Protein AF-A0A6J1NYP4-F1 (afdb_monomer_lite)

Structure (mmCIF, N/CA/C/O backbone):
data_AF-A0A6J1NYP4-F1
#
_entry.id   AF-A0A6J1NYP4-F1
#
loop_
_atom_site.group_PDB
_atom_site.id
_atom_site.type_symbol
_atom_site.label_atom_id
_atom_site.label_alt_id
_atom_site.label_comp_id
_atom_site.label_asym_id
_atom_site.label_entity_id
_atom_site.label_seq_id
_atom_site.pdbx_PDB_ins_code
_atom_site.Cartn_x
_atom_site.Cartn_y
_atom_site.Cartn_z
_atom_site.occupancy
_atom_site.B_iso_or_equiv
_atom_site.auth_seq_id
_atom_site.auth_comp_id
_atom_site.auth_asym_id
_atom_site.auth_atom_id
_atom_site.pdbx_PDB_model_num
ATOM 1 N N . MET A 1 1 ? 2.416 11.833 10.027 1.00 72.19 1 MET A N 1
ATOM 2 C CA . MET A 1 1 ? 3.515 11.246 9.225 1.00 72.19 1 MET A CA 1
ATOM 3 C C . MET A 1 1 ? 3.516 11.904 7.850 1.00 72.19 1 MET A C 1
ATOM 5 O O . MET A 1 1 ? 2.431 12.176 7.359 1.00 72.19 1 MET A O 1
ATOM 9 N N . THR A 1 2 ? 4.678 12.188 7.255 1.00 84.25 2 THR A N 1
ATOM 10 C CA . THR A 1 2 ? 4.806 12.832 5.929 1.00 84.25 2 THR A CA 1
ATOM 11 C C . THR A 1 2 ? 5.603 11.943 4.967 1.00 84.25 2 THR A C 1
ATOM 13 O O . THR A 1 2 ? 6.189 10.947 5.392 1.00 84.25 2 THR A O 1
ATOM 16 N N . SER A 1 3 ? 5.667 12.301 3.681 1.00 80.62 3 SER A N 1
ATOM 17 C CA . SER A 1 3 ? 6.467 11.582 2.671 1.00 80.62 3 SER A CA 1
ATOM 18 C C . SER A 1 3 ? 7.975 11.568 2.962 1.00 80.62 3 SER A C 1
ATOM 20 O O . SER A 1 3 ? 8.686 10.710 2.453 1.00 80.62 3 SER A O 1
ATOM 22 N N . ARG A 1 4 ? 8.461 12.485 3.810 1.00 86.31 4 ARG A N 1
ATOM 23 C CA . ARG A 1 4 ? 9.862 12.555 4.261 1.00 86.31 4 ARG A CA 1
ATOM 24 C C . ARG A 1 4 ? 10.146 11.703 5.501 1.00 86.31 4 ARG A C 1
ATOM 26 O O . ARG A 1 4 ? 11.264 11.704 6.000 1.00 86.31 4 ARG A O 1
ATOM 33 N N . HIS A 1 5 ? 9.142 11.010 6.036 1.00 92.31 5 HIS A N 1
ATOM 34 C CA . HIS A 1 5 ? 9.332 10.177 7.216 1.00 92.31 5 HIS A CA 1
ATOM 35 C C . HIS A 1 5 ? 10.289 9.007 6.911 1.00 92.31 5 HIS A C 1
ATOM 37 O O . HIS A 1 5 ? 10.125 8.372 5.865 1.00 92.31 5 HIS A O 1
ATOM 43 N N . PRO A 1 6 ? 11.217 8.642 7.820 1.00 93.31 6 PRO A N 1
ATOM 44 C CA . PRO A 1 6 ? 12.214 7.594 7.577 1.00 93.31 6 PRO A CA 1
ATOM 45 C C . PRO A 1 6 ? 11.623 6.264 7.104 1.00 93.31 6 PRO A C 1
ATOM 47 O O . PRO A 1 6 ? 12.154 5.647 6.193 1.00 93.31 6 PRO A O 1
ATOM 50 N N . ALA A 1 7 ? 10.473 5.856 7.648 1.00 93.12 7 ALA A N 1
ATOM 51 C CA . ALA A 1 7 ? 9.790 4.634 7.211 1.00 93.12 7 ALA A CA 1
ATOM 52 C C . ALA A 1 7 ? 9.346 4.667 5.730 1.00 93.12 7 ALA A C 1
ATOM 54 O O . ALA A 1 7 ? 9.375 3.643 5.055 1.00 93.12 7 ALA A O 1
ATOM 55 N N . ILE A 1 8 ? 8.955 5.835 5.209 1.00 94.38 8 ILE A N 1
ATOM 56 C CA . ILE A 1 8 ? 8.558 6.000 3.801 1.00 94.38 8 ILE A CA 1
ATOM 57 C C . ILE A 1 8 ? 9.783 6.011 2.889 1.00 94.38 8 ILE A C 1
ATOM 59 O O . ILE A 1 8 ? 9.762 5.400 1.822 1.00 94.38 8 ILE A O 1
ATOM 63 N N . LEU A 1 9 ? 10.862 6.666 3.322 1.00 93.81 9 LEU A N 1
ATOM 64 C CA . LEU A 1 9 ? 12.143 6.627 2.615 1.00 93.81 9 LEU A CA 1
ATOM 65 C C . LEU A 1 9 ? 12.708 5.200 2.582 1.00 93.81 9 LEU A C 1
ATOM 67 O O . LEU A 1 9 ? 13.143 4.739 1.533 1.00 93.81 9 LEU A O 1
ATOM 71 N N . GLY A 1 10 ? 12.615 4.474 3.699 1.00 95.12 10 GLY A N 1
ATOM 72 C CA . GLY A 1 10 ? 12.968 3.060 3.788 1.00 95.12 10 GLY A CA 1
ATOM 73 C C . GLY A 1 10 ? 12.167 2.205 2.809 1.00 95.12 10 GLY A C 1
ATOM 74 O O . GLY A 1 10 ? 12.758 1.433 2.062 1.00 95.12 10 GLY A O 1
ATOM 75 N N . LEU A 1 11 ? 10.845 2.407 2.727 1.00 95.44 11 LEU A N 1
ATOM 76 C CA . LEU A 1 11 ? 10.007 1.727 1.736 1.00 95.44 11 LEU A CA 1
ATOM 77 C C . LEU A 1 11 ? 10.470 2.015 0.300 1.00 95.44 11 LEU A C 1
ATOM 79 O O . LEU A 1 11 ? 10.644 1.080 -0.473 1.00 95.44 11 LEU A O 1
ATOM 83 N N . ARG A 1 12 ? 10.722 3.283 -0.057 1.00 93.56 12 ARG A N 1
ATOM 84 C CA . ARG A 1 12 ? 11.248 3.644 -1.389 1.00 93.56 12 ARG A CA 1
ATOM 85 C C . ARG A 1 12 ? 12.580 2.951 -1.682 1.00 93.56 12 ARG A C 1
ATOM 87 O O . ARG A 1 12 ? 12.771 2.452 -2.786 1.00 93.56 12 ARG A O 1
ATOM 94 N N . ASN A 1 13 ? 13.478 2.887 -0.701 1.00 94.31 13 ASN A N 1
ATOM 95 C CA . ASN A 1 13 ? 14.766 2.216 -0.854 1.00 94.31 13 ASN A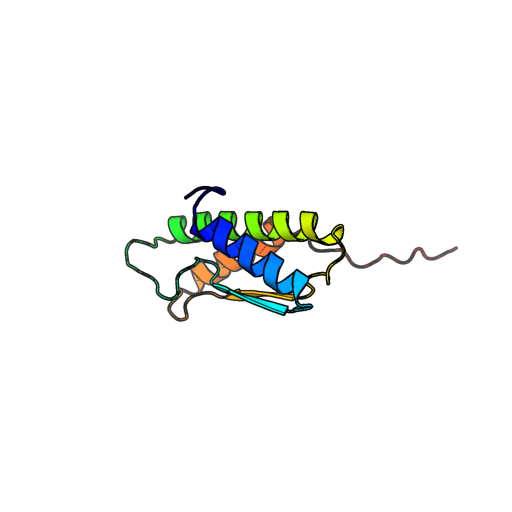 CA 1
ATOM 96 C C . ASN A 1 13 ? 14.610 0.703 -1.054 1.00 94.31 13 ASN A C 1
ATOM 98 O O . ASN A 1 13 ? 15.316 0.144 -1.885 1.00 94.31 13 ASN A O 1
ATOM 102 N N . ILE A 1 14 ? 13.671 0.058 -0.354 1.00 95.06 14 ILE A N 1
ATOM 103 C CA . ILE A 1 14 ? 13.344 -1.363 -0.555 1.00 95.06 14 ILE A CA 1
ATOM 104 C C . ILE A 1 14 ? 12.836 -1.597 -1.981 1.00 95.06 14 ILE A C 1
ATOM 106 O O . ILE A 1 14 ? 13.334 -2.488 -2.662 1.00 95.06 14 ILE A O 1
ATOM 110 N N . LEU A 1 15 ? 11.891 -0.777 -2.455 1.00 93.50 15 LEU A N 1
ATOM 111 C CA . LEU A 1 15 ? 11.360 -0.895 -3.818 1.00 93.50 15 LEU A CA 1
ATOM 112 C C . LEU A 1 15 ? 12.456 -0.681 -4.873 1.00 93.50 15 LEU A C 1
ATOM 114 O O . LEU A 1 15 ? 12.541 -1.436 -5.836 1.00 93.50 15 LEU A O 1
ATOM 118 N N . LYS A 1 16 ? 13.341 0.301 -4.665 1.00 92.12 16 LYS A N 1
ATOM 119 C CA . LYS A 1 16 ? 14.496 0.536 -5.539 1.00 92.12 16 LYS A CA 1
ATOM 120 C C . LYS A 1 16 ? 15.448 -0.654 -5.551 1.00 92.12 16 LYS A C 1
ATOM 122 O O . LYS A 1 16 ? 15.834 -1.102 -6.623 1.00 92.12 16 LYS A O 1
ATOM 127 N N . ALA A 1 17 ? 15.819 -1.160 -4.376 1.00 93.00 17 ALA A N 1
ATOM 128 C CA . ALA A 1 17 ? 16.700 -2.313 -4.260 1.00 93.00 17 ALA A CA 1
ATOM 129 C C . ALA A 1 17 ? 16.106 -3.530 -4.977 1.00 93.00 17 ALA A C 1
ATOM 131 O O . ALA A 1 17 ? 16.821 -4.204 -5.707 1.00 93.00 17 ALA A O 1
ATOM 132 N N . ALA A 1 18 ? 14.802 -3.762 -4.840 1.00 92.25 18 ALA A N 1
ATOM 133 C CA . ALA A 1 18 ? 14.111 -4.827 -5.549 1.00 92.25 18 ALA A CA 1
ATOM 134 C C . ALA A 1 18 ? 14.208 -4.678 -7.078 1.00 92.25 18 ALA A C 1
ATOM 136 O O . ALA A 1 18 ? 14.640 -5.617 -7.740 1.00 92.25 18 ALA A O 1
ATOM 137 N N . CYS A 1 19 ? 13.913 -3.494 -7.629 1.00 89.50 19 CYS A N 1
ATOM 138 C CA . CYS A 1 19 ? 14.065 -3.226 -9.066 1.00 89.50 19 CYS A CA 1
ATOM 139 C C . CYS A 1 19 ? 15.513 -3.392 -9.558 1.00 89.50 19 CYS A C 1
ATOM 141 O O . CYS A 1 19 ? 15.735 -3.900 -10.652 1.00 89.50 19 CYS A O 1
ATOM 143 N N . CYS A 1 20 ? 16.506 -2.993 -8.754 1.00 90.44 20 CYS A N 1
ATOM 144 C CA . CYS A 1 20 ? 17.925 -3.170 -9.082 1.00 90.44 20 CYS A CA 1
ATOM 145 C C . CYS A 1 20 ? 18.403 -4.632 -9.015 1.00 90.44 20 CYS A C 1
ATOM 147 O O . CYS A 1 20 ? 19.503 -4.912 -9.476 1.00 90.44 20 CYS A O 1
ATOM 149 N N . ASN A 1 21 ? 17.622 -5.534 -8.414 1.00 91.56 21 ASN A N 1
ATOM 150 C CA . ASN A 1 21 ? 17.941 -6.958 -8.263 1.00 91.56 21 ASN A CA 1
ATOM 151 C C . ASN A 1 21 ? 16.901 -7.851 -8.964 1.00 91.56 21 ASN A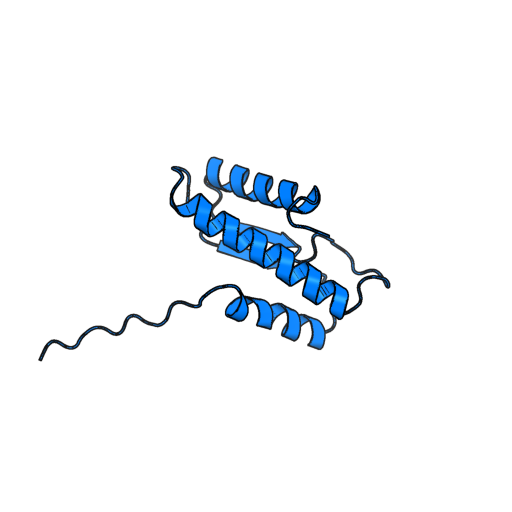 C 1
ATOM 153 O O . ASN A 1 21 ? 16.687 -8.988 -8.552 1.00 91.56 21 ASN A O 1
ATOM 157 N N . ASP A 1 22 ? 16.206 -7.319 -9.974 1.00 90.00 22 ASP A N 1
ATOM 158 C CA . ASP A 1 22 ? 15.224 -8.042 -10.793 1.00 90.00 22 ASP A CA 1
ATOM 159 C C . ASP A 1 22 ? 14.067 -8.695 -10.010 1.00 90.00 22 ASP A C 1
ATOM 161 O O . ASP A 1 22 ? 13.388 -9.614 -10.480 1.00 90.00 22 ASP A O 1
ATOM 165 N N . VAL A 1 23 ? 13.779 -8.188 -8.809 1.00 92.06 23 VAL A N 1
ATOM 166 C CA . VAL A 1 23 ? 12.637 -8.628 -8.008 1.00 92.06 23 VAL A CA 1
ATOM 167 C C . VAL A 1 23 ? 11.381 -7.943 -8.533 1.00 92.06 23 VAL A C 1
ATOM 169 O O . VAL A 1 23 ? 11.139 -6.758 -8.315 1.00 92.06 23 VAL A O 1
ATOM 172 N N . THR A 1 24 ? 10.541 -8.722 -9.210 1.00 91.12 24 THR A N 1
ATOM 173 C CA . THR A 1 24 ? 9.327 -8.222 -9.877 1.00 91.12 24 THR A CA 1
ATOM 174 C C . THR A 1 24 ? 8.064 -8.310 -9.021 1.00 91.12 24 THR A C 1
ATOM 176 O O . THR A 1 24 ? 7.016 -7.807 -9.432 1.00 91.12 24 THR A O 1
ATOM 179 N N . SER A 1 25 ? 8.138 -8.941 -7.846 1.00 93.44 25 SER A N 1
ATOM 180 C CA . SER A 1 25 ? 7.002 -9.144 -6.943 1.00 93.44 25 SER A CA 1
ATOM 181 C C . SER A 1 25 ? 7.385 -8.830 -5.502 1.00 93.44 25 SER A C 1
ATOM 183 O O . SER A 1 25 ? 8.325 -9.416 -4.973 1.00 93.44 25 SER A O 1
ATOM 185 N N . ILE A 1 26 ? 6.650 -7.923 -4.857 1.00 94.56 26 ILE A N 1
ATOM 186 C CA . ILE A 1 26 ? 6.898 -7.513 -3.468 1.00 94.56 26 ILE A CA 1
ATOM 187 C C . ILE A 1 26 ? 5.584 -7.482 -2.696 1.00 94.56 26 ILE A C 1
ATOM 189 O O . ILE A 1 26 ? 4.592 -6.912 -3.156 1.00 94.56 26 ILE A O 1
ATOM 193 N N . ALA A 1 27 ? 5.604 -8.031 -1.483 1.00 95.50 27 ALA A N 1
ATOM 194 C CA . ALA A 1 27 ? 4.576 -7.800 -0.479 1.00 95.50 27 ALA A CA 1
ATOM 195 C C . ALA A 1 27 ? 5.097 -6.839 0.597 1.00 95.50 27 ALA A C 1
ATOM 197 O O . ALA A 1 27 ? 6.246 -6.948 1.023 1.00 95.50 27 ALA A O 1
ATOM 198 N N . PHE A 1 28 ? 4.263 -5.902 1.045 1.00 94.69 28 PHE A N 1
ATOM 199 C CA . PHE A 1 28 ? 4.624 -4.955 2.099 1.00 94.69 28 PHE A CA 1
ATOM 200 C C . PHE A 1 28 ? 3.444 -4.680 3.045 1.00 94.69 28 PHE A C 1
ATOM 202 O O . PHE A 1 28 ? 2.296 -4.624 2.594 1.00 94.69 28 PHE A O 1
ATOM 209 N N . PRO A 1 29 ? 3.704 -4.453 4.347 1.00 95.56 29 PRO A N 1
ATOM 210 C CA . PRO A 1 29 ? 2.663 -4.096 5.303 1.00 95.56 29 PRO A CA 1
ATOM 211 C C . PRO A 1 29 ? 2.146 -2.684 5.018 1.00 95.56 29 PRO A C 1
ATOM 213 O O . PRO A 1 29 ? 2.875 -1.699 5.150 1.00 95.56 29 PRO A O 1
ATOM 216 N N . LEU A 1 30 ? 0.864 -2.565 4.679 1.00 96.62 30 LEU A N 1
ATOM 217 C CA . LEU A 1 30 ? 0.210 -1.319 4.269 1.00 96.62 30 LEU A CA 1
ATOM 218 C C . LEU A 1 30 ? 0.338 -0.198 5.312 1.00 96.62 30 LEU A C 1
ATOM 220 O O . LEU A 1 30 ? 0.448 0.979 4.971 1.00 96.62 30 LEU A O 1
ATOM 224 N N . LEU A 1 31 ? 0.348 -0.558 6.596 1.00 95.00 31 LEU A N 1
ATOM 225 C CA . LEU A 1 31 ? 0.451 0.390 7.708 1.00 95.00 31 LEU A CA 1
ATOM 226 C C . LEU A 1 31 ? 1.907 0.647 8.148 1.00 95.00 31 LEU A C 1
ATOM 228 O O . LEU A 1 31 ? 2.152 1.523 8.986 1.00 95.00 31 LEU A O 1
ATOM 232 N N . LEU A 1 32 ? 2.875 -0.066 7.553 1.00 93.75 32 LEU A N 1
ATOM 233 C CA . LEU A 1 32 ? 4.284 -0.132 7.972 1.00 93.75 32 LEU A CA 1
ATOM 234 C C . LEU A 1 32 ? 4.436 -0.546 9.446 1.00 93.75 32 LEU A C 1
ATOM 236 O O . LEU A 1 32 ? 5.275 -0.015 10.177 1.00 93.75 32 LEU A O 1
ATOM 240 N N . LYS A 1 33 ? 3.559 -1.457 9.874 1.00 90.12 33 LYS A N 1
ATOM 241 C CA . LYS A 1 33 ? 3.464 -2.066 11.202 1.00 90.12 33 LYS A CA 1
ATOM 242 C C . LYS A 1 33 ? 2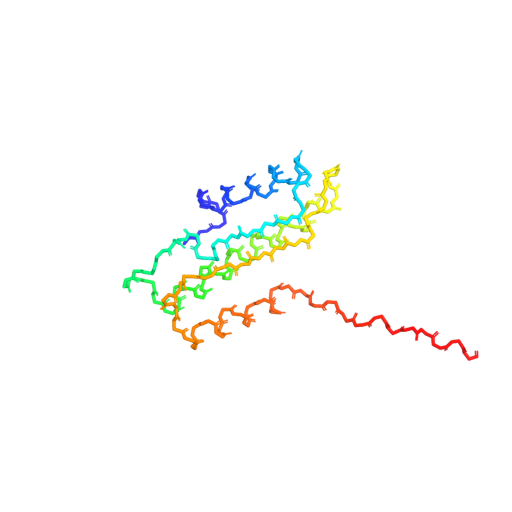.955 -3.500 11.039 1.00 90.12 33 LYS A C 1
ATOM 244 O O . LYS A 1 33 ? 2.169 -3.752 10.127 1.00 90.12 33 LYS A O 1
ATOM 249 N N . HIS A 1 34 ? 3.415 -4.398 11.906 1.00 86.06 34 HIS A N 1
ATOM 250 C CA . HIS A 1 34 ? 2.996 -5.804 11.917 1.00 86.06 34 HIS A CA 1
ATOM 251 C C . HIS A 1 34 ? 1.774 -6.062 12.806 1.00 86.06 34 HIS A C 1
ATOM 253 O O . HIS A 1 34 ? 0.984 -6.942 12.487 1.00 86.06 34 HIS A O 1
ATOM 259 N N . GLU A 1 35 ? 1.597 -5.267 13.860 1.00 87.56 35 GLU A N 1
ATOM 260 C CA . GLU A 1 35 ? 0.523 -5.412 14.848 1.00 87.56 35 GLU A CA 1
ATOM 261 C C . GLU A 1 35 ? -0.289 -4.117 14.940 1.00 87.56 35 GLU A C 1
ATOM 263 O O . GLU A 1 35 ? 0.257 -3.021 14.736 1.00 87.56 35 GLU A O 1
ATOM 268 N N . LEU A 1 36 ? -1.587 -4.238 15.229 1.00 87.62 36 LEU A N 1
ATOM 269 C CA . LEU A 1 36 ? -2.434 -3.098 15.564 1.00 87.62 36 LEU A CA 1
ATOM 270 C C . LEU A 1 36 ? -2.271 -2.749 17.045 1.00 87.62 36 LEU A C 1
ATOM 272 O O . LEU A 1 36 ? -2.242 -3.618 17.909 1.00 87.62 36 LEU A O 1
ATOM 276 N N . THR A 1 37 ? -2.201 -1.455 17.340 1.00 88.19 37 THR A N 1
ATOM 277 C CA . THR A 1 37 ? -2.248 -0.931 18.710 1.00 88.19 37 THR A CA 1
ATOM 278 C C . THR A 1 37 ? -3.507 -0.089 18.903 1.00 88.19 37 THR A C 1
ATOM 280 O O . THR A 1 37 ? -4.120 0.350 17.927 1.00 88.19 37 THR A O 1
ATOM 283 N N . GLU A 1 38 ? -3.897 0.182 20.150 1.00 84.19 38 GLU A N 1
ATOM 284 C CA . GLU A 1 38 ? -5.103 0.975 20.454 1.00 84.19 38 GLU A CA 1
ATOM 285 C C . GLU A 1 38 ? -5.083 2.381 19.826 1.00 84.19 38 GLU A C 1
ATOM 287 O O . GLU A 1 38 ? -6.116 2.918 19.426 1.00 84.19 38 GLU A O 1
ATOM 292 N N . GLU A 1 39 ? -3.894 2.958 19.645 1.00 84.44 39 GLU A N 1
ATOM 293 C CA . GLU A 1 39 ? -3.701 4.264 19.005 1.00 84.44 39 GLU A CA 1
ATOM 294 C C . GLU A 1 39 ? -4.044 4.256 17.499 1.00 84.44 39 GLU A C 1
ATOM 296 O O . GLU A 1 39 ? -4.291 5.307 16.890 1.00 84.44 39 GLU A O 1
ATOM 301 N N . MET A 1 40 ? -4.090 3.076 16.869 1.00 89.88 40 MET A N 1
ATOM 302 C CA . MET A 1 40 ? -4.335 2.891 15.436 1.00 89.88 40 MET A CA 1
ATOM 303 C C . MET A 1 40 ? -5.833 2.902 15.108 1.00 89.88 40 MET A C 1
ATOM 305 O O . MET A 1 40 ? -6.395 1.963 14.542 1.00 89.88 40 MET A O 1
ATOM 309 N N . THR A 1 41 ? -6.489 4.024 15.411 1.00 94.12 41 THR A N 1
ATOM 310 C CA . THR A 1 41 ? -7.898 4.266 15.056 1.00 94.12 41 THR A CA 1
ATOM 311 C C . THR A 1 41 ? -8.166 4.055 13.557 1.00 94.12 41 THR A C 1
ATOM 313 O O . THR A 1 41 ? -7.267 4.155 12.718 1.00 94.12 41 THR A O 1
ATOM 316 N N . ALA A 1 42 ? -9.430 3.831 13.174 1.00 93.94 42 ALA A N 1
ATOM 317 C CA . ALA A 1 42 ? -9.804 3.670 11.762 1.00 93.94 42 ALA A CA 1
ATOM 318 C C . ALA A 1 42 ? -9.345 4.863 10.900 1.00 93.94 42 ALA A C 1
ATOM 320 O O . ALA A 1 42 ? -8.751 4.679 9.840 1.00 93.94 42 ALA A O 1
ATOM 321 N N . ALA A 1 43 ? -9.532 6.089 11.398 1.00 94.69 43 ALA A N 1
ATOM 322 C CA . ALA A 1 43 ? -9.082 7.302 10.719 1.00 94.69 43 ALA A CA 1
ATOM 323 C C . ALA A 1 43 ? -7.550 7.372 10.589 1.00 94.69 43 ALA A C 1
ATOM 325 O O . ALA A 1 43 ? -7.032 7.842 9.574 1.00 94.69 43 ALA A O 1
ATOM 326 N N . TRP A 1 44 ? -6.813 6.895 11.597 1.00 94.12 44 TRP A N 1
ATOM 327 C CA . TRP A 1 44 ? -5.358 6.783 11.520 1.00 94.12 44 TRP A CA 1
ATOM 328 C C . TRP A 1 44 ? -4.940 5.790 10.433 1.00 94.12 44 TRP A C 1
ATOM 330 O O . TRP A 1 44 ? -4.127 6.143 9.577 1.00 94.12 44 TRP A O 1
ATOM 340 N N . CYS A 1 45 ? -5.542 4.595 10.419 1.00 95.62 45 CYS A N 1
ATOM 341 C CA . CYS A 1 45 ? -5.254 3.544 9.442 1.00 95.62 45 CYS A CA 1
ATOM 342 C C . CYS A 1 45 ? -5.502 4.025 8.011 1.00 95.62 45 CYS A C 1
ATOM 344 O O . CYS A 1 45 ? -4.632 3.864 7.159 1.00 95.62 45 CYS A O 1
ATOM 346 N N . MET A 1 46 ? -6.635 4.692 7.770 1.00 96.75 46 MET A N 1
ATOM 347 C CA . MET A 1 46 ? -6.979 5.236 6.454 1.00 96.75 46 MET A CA 1
ATOM 348 C C . MET A 1 46 ? -5.959 6.274 5.974 1.00 96.75 46 MET A C 1
ATOM 350 O O . MET A 1 46 ? -5.408 6.130 4.885 1.00 96.75 46 MET A O 1
ATOM 354 N N . ARG A 1 47 ? -5.625 7.274 6.805 1.00 95.25 47 ARG A N 1
ATOM 355 C CA . ARG A 1 47 ? -4.625 8.303 6.449 1.00 95.25 47 ARG A CA 1
ATOM 356 C C . ARG A 1 47 ? -3.240 7.705 6.199 1.00 95.25 47 ARG A C 1
ATOM 358 O O . ARG A 1 47 ? -2.524 8.139 5.298 1.00 95.25 47 ARG A O 1
ATOM 365 N N . ARG A 1 48 ? -2.843 6.724 7.015 1.00 94.69 48 ARG A N 1
ATOM 366 C CA . ARG A 1 48 ? -1.558 6.024 6.900 1.00 94.69 48 ARG A CA 1
ATOM 367 C C . ARG A 1 48 ? -1.482 5.245 5.590 1.00 94.69 48 ARG A C 1
ATOM 369 O O . ARG A 1 48 ? -0.531 5.439 4.837 1.00 94.69 48 ARG A O 1
ATOM 376 N N . ALA A 1 49 ? -2.479 4.406 5.326 1.00 96.62 49 ALA A N 1
ATOM 377 C CA . ALA A 1 49 ? -2.562 3.582 4.130 1.00 96.62 49 ALA A CA 1
ATOM 378 C C . ALA A 1 49 ? -2.595 4.432 2.860 1.00 96.62 49 ALA A C 1
ATOM 380 O O . ALA A 1 49 ? -1.838 4.171 1.931 1.00 96.62 49 ALA A O 1
ATOM 381 N N . GLU A 1 50 ? -3.398 5.496 2.844 1.00 96.81 50 GLU A N 1
ATOM 382 C CA . GLU A 1 50 ? -3.464 6.420 1.715 1.00 96.81 50 GLU A CA 1
ATOM 383 C C . GLU A 1 50 ? -2.093 7.041 1.412 1.00 96.81 50 GLU A C 1
ATOM 385 O O . GLU A 1 50 ? -1.660 7.065 0.259 1.00 96.81 50 GLU A O 1
ATOM 390 N N . LEU A 1 51 ? -1.375 7.506 2.441 1.00 95.81 51 LEU A N 1
ATOM 391 C CA . LEU A 1 51 ? -0.039 8.074 2.278 1.00 95.81 51 LEU A CA 1
ATOM 392 C C . LEU A 1 51 ? 0.949 7.039 1.730 1.00 95.81 51 LEU A C 1
ATOM 394 O O . LEU A 1 51 ? 1.683 7.342 0.787 1.00 95.81 51 LEU A O 1
ATOM 398 N N . VAL A 1 52 ? 0.967 5.830 2.298 1.00 96.94 52 VAL A N 1
ATOM 399 C CA . VAL A 1 52 ? 1.860 4.743 1.865 1.00 96.94 52 VAL A CA 1
ATOM 400 C C . VAL A 1 52 ? 1.577 4.372 0.409 1.00 96.94 52 VAL A C 1
ATOM 402 O O . VAL A 1 52 ? 2.496 4.384 -0.407 1.00 96.94 52 VAL A O 1
ATOM 405 N N . LEU A 1 53 ? 0.312 4.144 0.047 1.00 96.88 53 LEU A N 1
ATOM 406 C CA . LEU A 1 53 ? -0.099 3.803 -1.319 1.00 96.88 53 LEU A CA 1
ATOM 407 C C . LEU A 1 53 ? 0.237 4.913 -2.322 1.00 96.88 53 LEU A C 1
ATOM 409 O O . LEU A 1 53 ? 0.738 4.617 -3.404 1.00 96.88 53 LEU A O 1
ATOM 413 N N . LYS A 1 54 ? 0.040 6.193 -1.971 1.00 95.38 54 LYS A N 1
ATOM 414 C CA . LYS A 1 54 ? 0.452 7.325 -2.823 1.00 95.38 54 LYS A CA 1
ATOM 415 C C . LYS A 1 54 ? 1.966 7.367 -3.029 1.00 95.38 54 LYS A C 1
ATOM 417 O O . LYS A 1 54 ? 2.419 7.657 -4.135 1.00 95.38 54 LYS A O 1
ATOM 422 N N . CYS A 1 55 ? 2.750 7.060 -1.996 1.00 94.38 55 CYS A N 1
ATOM 423 C CA . CYS A 1 55 ? 4.207 7.001 -2.109 1.00 94.38 55 CYS A CA 1
ATOM 424 C C . CYS A 1 55 ? 4.660 5.853 -3.018 1.00 94.38 55 CYS A C 1
ATOM 426 O O . CYS A 1 55 ? 5.519 6.073 -3.869 1.00 94.38 55 CYS A O 1
ATOM 428 N N . VAL A 1 56 ? 4.055 4.668 -2.875 1.00 94.38 56 VAL A N 1
ATOM 429 C CA . VAL A 1 56 ? 4.310 3.505 -3.740 1.00 94.38 56 VAL A CA 1
ATOM 430 C C . VAL A 1 56 ? 3.929 3.813 -5.186 1.00 94.38 56 VAL A C 1
ATOM 432 O O . VAL A 1 56 ? 4.732 3.590 -6.084 1.00 94.38 56 VAL A O 1
ATOM 435 N N . LYS A 1 57 ? 2.752 4.407 -5.420 1.00 92.94 57 LYS A N 1
ATOM 436 C CA . LYS A 1 57 ? 2.329 4.863 -6.750 1.00 92.94 57 LYS A CA 1
ATOM 437 C C . LYS A 1 57 ? 3.354 5.806 -7.377 1.00 92.94 57 LYS A C 1
ATOM 439 O O . LYS A 1 57 ? 3.722 5.607 -8.527 1.00 92.94 57 LYS A O 1
ATOM 444 N N . GLY A 1 58 ? 3.800 6.820 -6.632 1.00 91.88 58 GLY A N 1
ATOM 445 C CA . GLY A 1 58 ? 4.811 7.764 -7.112 1.00 91.88 58 GLY A CA 1
ATOM 446 C C . GLY A 1 58 ? 6.101 7.055 -7.518 1.00 91.88 58 GLY A C 1
ATOM 447 O O . GLY A 1 58 ? 6.597 7.284 -8.612 1.00 91.88 58 GLY A O 1
ATOM 448 N N . PHE A 1 59 ? 6.576 6.123 -6.688 1.00 91.00 59 PHE A N 1
ATOM 449 C CA . PHE A 1 59 ? 7.753 5.320 -7.012 1.00 91.00 59 PHE A CA 1
ATOM 450 C C . PHE A 1 59 ? 7.568 4.491 -8.290 1.00 91.00 59 PHE A C 1
ATOM 452 O O . PHE A 1 59 ? 8.440 4.521 -9.144 1.00 91.00 59 PHE A O 1
ATOM 459 N N . VAL A 1 60 ? 6.448 3.777 -8.451 1.00 88.88 60 VAL A N 1
ATOM 460 C CA . VAL A 1 60 ? 6.203 2.940 -9.643 1.00 88.88 60 VAL A CA 1
ATOM 461 C C . VAL A 1 60 ? 6.202 3.780 -10.924 1.00 88.88 60 VAL A C 1
ATOM 463 O O . VAL A 1 60 ? 6.769 3.358 -11.925 1.00 88.88 60 VAL A O 1
ATOM 466 N N . LEU A 1 61 ? 5.622 4.983 -10.879 1.00 88.19 61 LEU A N 1
ATOM 467 C CA . LEU A 1 61 ? 5.632 5.917 -12.010 1.00 88.19 61 LEU A CA 1
ATOM 468 C C . LEU A 1 61 ? 7.035 6.464 -12.322 1.00 88.19 61 LEU A C 1
ATOM 470 O O . LEU A 1 61 ? 7.348 6.716 -13.481 1.00 88.19 61 LEU A O 1
ATOM 474 N N . GLU A 1 62 ? 7.869 6.665 -11.298 1.00 86.31 62 GLU A N 1
ATOM 475 C CA . GLU A 1 62 ? 9.267 7.095 -11.445 1.00 86.31 62 GLU A CA 1
ATOM 476 C C . GLU A 1 62 ? 10.162 5.944 -11.956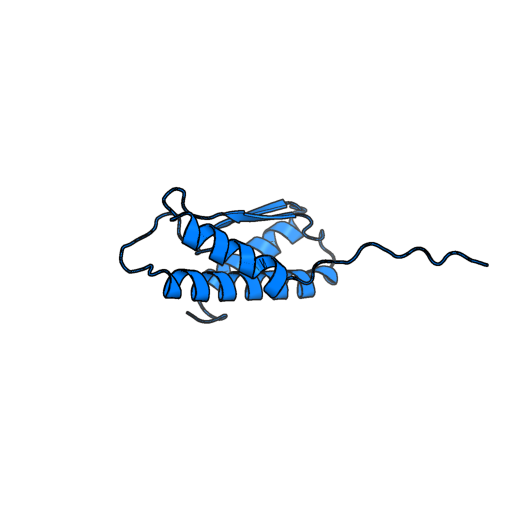 1.00 86.31 62 GLU A C 1
ATOM 478 O O . GLU A 1 62 ? 11.073 6.168 -12.751 1.00 86.31 62 GLU A O 1
ATOM 483 N N . ALA A 1 63 ? 9.903 4.710 -11.512 1.00 78.69 63 ALA A N 1
ATOM 484 C CA . ALA A 1 63 ? 10.723 3.534 -11.796 1.00 78.69 63 ALA A CA 1
ATOM 485 C C . ALA A 1 63 ? 10.554 3.004 -13.227 1.00 78.69 63 ALA A C 1
ATOM 487 O O . ALA A 1 63 ? 11.533 2.533 -13.801 1.00 78.69 63 ALA A O 1
ATOM 488 N N . SER A 1 64 ? 9.373 3.162 -13.839 1.00 67.38 64 SER A N 1
ATOM 489 C CA . SER A 1 64 ? 9.067 2.669 -15.196 1.00 67.38 64 SER A CA 1
ATOM 490 C C . SER A 1 64 ? 9.862 3.328 -16.339 1.00 67.38 64 SER A C 1
ATOM 492 O O . SER A 1 64 ? 9.620 3.042 -17.508 1.00 67.38 64 SER A O 1
ATOM 494 N N . GLY A 1 65 ? 10.784 4.247 -16.035 1.00 63.75 65 GLY A N 1
ATOM 495 C CA . GLY A 1 65 ? 11.710 4.848 -17.005 1.00 63.75 65 GLY A CA 1
ATOM 496 C C . GLY A 1 65 ? 13.190 4.599 -16.698 1.00 63.75 65 GLY A C 1
ATOM 497 O O . GLY A 1 65 ? 14.053 5.117 -17.403 1.00 63.75 65 GLY A O 1
ATOM 498 N N . GLY A 1 66 ? 13.501 3.858 -15.631 1.00 57.84 66 GLY A N 1
ATOM 499 C CA . GLY A 1 66 ? 14.821 3.834 -15.006 1.00 57.84 66 GLY A CA 1
ATOM 500 C C . GLY A 1 66 ? 15.556 2.502 -15.104 1.00 57.84 66 GLY A C 1
ATOM 501 O O . GLY A 1 66 ? 15.971 2.004 -14.068 1.00 57.84 66 GLY A O 1
ATOM 502 N N . GLY A 1 67 ? 15.723 1.933 -16.302 1.00 57.38 67 GLY A N 1
ATOM 503 C CA . GLY A 1 67 ? 16.736 0.914 -16.659 1.00 57.38 67 GLY A CA 1
ATOM 504 C C . GLY A 1 67 ? 16.783 -0.440 -15.915 1.00 57.38 67 GLY A C 1
ATOM 505 O O . GLY A 1 67 ? 17.438 -1.348 -16.416 1.00 57.38 67 GLY A O 1
ATOM 506 N N . GLY A 1 68 ? 16.140 -0.596 -14.755 1.00 63.41 68 GLY A N 1
ATOM 507 C CA . GLY A 1 68 ? 16.000 -1.853 -14.011 1.00 63.41 68 GLY A CA 1
ATOM 508 C C . GLY A 1 68 ? 14.704 -2.590 -14.350 1.00 63.41 68 GLY A C 1
ATOM 509 O O . GLY A 1 68 ? 13.899 -2.106 -15.146 1.00 63.41 68 GLY A O 1
ATOM 510 N N . ALA A 1 69 ? 14.484 -3.756 -13.738 1.00 66.75 69 ALA A N 1
ATOM 511 C CA . ALA A 1 69 ? 13.245 -4.495 -13.949 1.00 66.75 69 ALA A CA 1
ATOM 512 C C . ALA A 1 69 ? 12.036 -3.731 -13.394 1.00 66.75 69 ALA A C 1
ATOM 514 O O . ALA A 1 69 ? 12.007 -3.317 -12.228 1.00 66.75 69 ALA A O 1
ATOM 515 N N . ASP A 1 70 ? 11.002 -3.615 -14.225 1.00 79.00 70 ASP A N 1
ATOM 516 C CA . ASP A 1 70 ? 9.723 -3.067 -13.804 1.00 79.00 70 ASP A CA 1
ATOM 517 C C . ASP A 1 70 ? 9.092 -3.953 -12.733 1.00 79.00 70 ASP A C 1
ATOM 519 O O . ASP A 1 70 ? 8.938 -5.171 -12.891 1.00 79.00 70 ASP A O 1
ATOM 523 N N . LEU A 1 71 ? 8.673 -3.320 -11.642 1.00 82.31 71 LEU A N 1
ATOM 524 C CA . LEU A 1 71 ? 7.908 -3.990 -10.609 1.00 82.31 71 LEU A CA 1
ATOM 525 C C . LEU A 1 71 ? 6.528 -4.361 -11.166 1.00 82.31 71 LEU A C 1
ATOM 527 O O . LEU A 1 71 ? 5.723 -3.488 -11.487 1.00 82.31 71 LEU A O 1
ATOM 531 N N . ARG A 1 72 ? 6.256 -5.663 -11.279 1.00 85.25 72 ARG A N 1
ATOM 532 C CA . ARG A 1 72 ? 5.035 -6.190 -11.909 1.00 85.25 72 ARG A CA 1
ATOM 533 C C . ARG A 1 72 ? 3.910 -6.395 -10.907 1.00 85.25 72 ARG A C 1
ATOM 535 O O . ARG A 1 72 ? 2.755 -6.116 -11.218 1.00 85.25 72 ARG A O 1
ATOM 542 N N . THR A 1 73 ? 4.253 -6.858 -9.707 1.00 91.44 73 THR A N 1
ATOM 543 C CA . THR A 1 73 ? 3.276 -7.232 -8.684 1.00 91.44 73 THR A CA 1
ATOM 544 C C . THR A 1 73 ? 3.604 -6.567 -7.355 1.00 91.44 73 THR A C 1
ATOM 546 O O . THR A 1 73 ? 4.674 -6.761 -6.779 1.00 91.44 73 THR A O 1
ATOM 549 N N . LEU A 1 74 ? 2.640 -5.815 -6.832 1.00 93.19 74 LEU A N 1
ATOM 550 C CA . LEU A 1 74 ? 2.684 -5.210 -5.506 1.00 93.19 74 LEU A CA 1
ATOM 551 C C . LEU A 1 74 ? 1.513 -5.729 -4.679 1.00 93.19 74 LEU A C 1
ATOM 553 O O . LEU A 1 74 ? 0.358 -5.547 -5.056 1.00 93.19 74 LEU A O 1
ATOM 557 N N . CYS A 1 75 ? 1.811 -6.341 -3.537 1.00 95.19 75 CYS A N 1
ATOM 558 C CA . CYS A 1 75 ? 0.811 -6.821 -2.592 1.00 95.19 75 CYS A CA 1
ATOM 559 C C . CYS A 1 75 ? 0.861 -5.988 -1.307 1.00 95.19 75 CYS A C 1
ATOM 561 O O . CYS A 1 75 ? 1.857 -5.996 -0.584 1.00 95.19 75 CYS A O 1
ATOM 563 N N . ALA A 1 76 ? -0.216 -5.258 -1.020 1.00 95.44 76 ALA A N 1
ATOM 564 C CA . ALA A 1 76 ? -0.368 -4.538 0.238 1.00 95.44 76 ALA A CA 1
ATOM 565 C C . ALA A 1 76 ? -1.047 -5.454 1.263 1.00 95.44 76 ALA A C 1
ATOM 567 O O . ALA A 1 76 ? -2.211 -5.817 1.096 1.00 95.44 76 ALA A O 1
ATOM 568 N N . THR A 1 77 ? -0.331 -5.818 2.323 1.00 95.62 77 THR A N 1
ATOM 569 C CA . THR A 1 77 ? -0.851 -6.685 3.385 1.00 95.62 77 THR A CA 1
ATOM 570 C C . THR A 1 77 ? -1.335 -5.868 4.578 1.00 95.62 77 THR A C 1
ATOM 572 O O . THR A 1 77 ? -0.853 -4.767 4.850 1.00 95.62 77 THR A O 1
ATOM 575 N N . VAL A 1 78 ? -2.314 -6.401 5.300 1.00 94.81 78 VAL A N 1
ATOM 576 C CA . VAL A 1 78 ? -2.867 -5.812 6.526 1.00 94.81 78 VAL A CA 1
ATOM 577 C C . VAL A 1 78 ? -2.627 -6.757 7.706 1.00 94.81 78 VAL A C 1
ATOM 579 O O . VAL A 1 78 ? -2.468 -7.958 7.479 1.00 94.81 78 VAL A O 1
ATOM 582 N N . PRO A 1 79 ? -2.604 -6.249 8.950 1.00 92.38 79 PRO A N 1
ATOM 583 C CA . PRO A 1 79 ? -2.574 -7.099 10.136 1.00 92.38 79 PRO A CA 1
ATOM 584 C C . PRO A 1 79 ? -3.765 -8.078 10.184 1.00 92.38 79 PRO A C 1
ATOM 586 O O . PRO A 1 79 ? -4.855 -7.727 9.721 1.00 92.38 79 PRO A O 1
ATOM 589 N N . PRO A 1 80 ? -3.576 -9.298 10.719 1.00 88.50 80 PRO A N 1
ATOM 590 C CA . PRO A 1 80 ? -4.592 -10.358 10.698 1.00 88.50 80 PRO A CA 1
ATOM 591 C C . PRO A 1 80 ? -5.820 -10.052 11.568 1.00 88.50 80 PRO A C 1
ATOM 593 O O . PRO A 1 80 ? -6.907 -10.557 11.313 1.00 88.50 80 PRO A O 1
ATOM 596 N N . ASP A 1 81 ? -5.654 -9.205 12.577 1.00 89.06 81 ASP A N 1
ATOM 597 C CA . ASP A 1 81 ? -6.658 -8.762 13.543 1.00 89.06 81 ASP A CA 1
ATOM 598 C C . ASP A 1 81 ? -7.480 -7.555 13.055 1.00 89.06 81 ASP A C 1
ATOM 600 O O . ASP A 1 81 ? -8.286 -6.979 13.794 1.00 89.06 81 ASP A O 1
ATOM 604 N N . ILE A 1 82 ? -7.308 -7.148 11.794 1.00 92.94 82 ILE A N 1
ATOM 605 C CA . ILE A 1 82 ? -8.018 -5.997 11.255 1.00 92.94 82 ILE A CA 1
ATOM 606 C C . ILE A 1 82 ? -9.522 -6.263 11.129 1.00 92.94 82 ILE A C 1
ATOM 608 O O . ILE A 1 82 ? -9.982 -7.265 10.582 1.00 92.94 82 ILE A O 1
ATOM 612 N N . ARG A 1 83 ? -10.326 -5.306 11.599 1.00 93.50 83 ARG A N 1
ATOM 613 C CA . ARG A 1 83 ? -11.789 -5.392 11.497 1.00 93.50 83 ARG A CA 1
ATOM 614 C C . ARG A 1 83 ? -12.230 -5.460 10.022 1.00 93.50 83 ARG A C 1
ATOM 616 O O . ARG A 1 83 ? -11.785 -4.610 9.244 1.00 93.50 83 ARG A O 1
ATOM 623 N N . PRO A 1 84 ? -13.181 -6.337 9.639 1.00 95.38 84 PRO A N 1
ATOM 624 C CA . PRO A 1 84 ? -13.619 -6.490 8.245 1.00 95.38 84 PRO A CA 1
ATOM 625 C C . PRO A 1 84 ? -14.087 -5.188 7.572 1.00 95.38 84 PRO A C 1
ATOM 627 O O . PRO A 1 84 ? -13.750 -4.918 6.422 1.00 95.38 84 PRO A O 1
ATOM 630 N N . ALA A 1 85 ? -14.802 -4.326 8.302 1.00 95.75 85 ALA A N 1
ATOM 631 C CA . ALA A 1 85 ? -15.248 -3.025 7.790 1.00 95.75 85 ALA A CA 1
ATOM 632 C C . ALA A 1 85 ? -14.081 -2.063 7.490 1.00 95.75 85 ALA A C 1
ATOM 634 O O . ALA A 1 85 ? -14.110 -1.311 6.512 1.00 95.75 85 ALA A O 1
ATOM 635 N N . LEU A 1 86 ? -13.031 -2.098 8.317 1.00 95.88 86 LEU A N 1
ATOM 636 C CA . LEU A 1 86 ? -11.820 -1.321 8.073 1.00 95.88 86 LEU A CA 1
ATOM 637 C C . LEU A 1 86 ? -11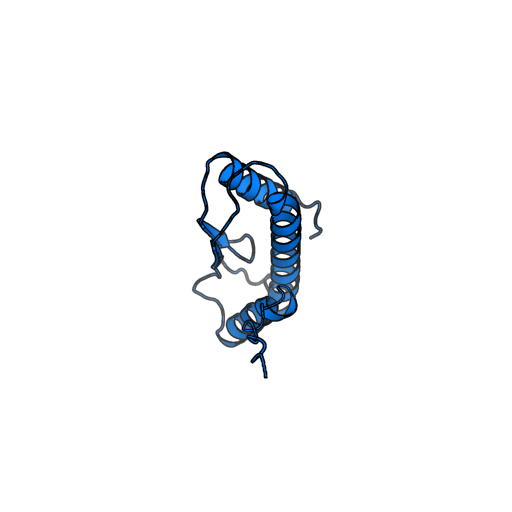.039 -1.899 6.889 1.00 95.88 86 LEU A C 1
ATOM 639 O O . LEU A 1 86 ? -10.567 -1.132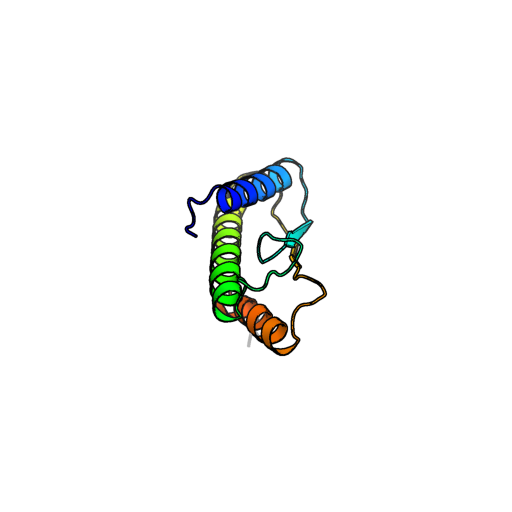 6.057 1.00 95.88 86 LEU A O 1
ATOM 643 N N . PHE A 1 87 ? -10.958 -3.226 6.766 1.00 96.81 87 PHE A N 1
ATOM 644 C CA . PHE A 1 87 ? -10.350 -3.874 5.604 1.00 96.81 87 PHE A CA 1
ATOM 645 C C . PHE A 1 87 ? -11.020 -3.452 4.293 1.00 96.81 87 PHE A C 1
ATOM 647 O O . PHE A 1 87 ? -10.333 -3.013 3.374 1.00 96.81 87 PHE A O 1
ATOM 654 N N . ALA A 1 88 ? -12.354 -3.500 4.228 1.00 97.19 88 ALA A N 1
ATOM 655 C CA . ALA A 1 88 ? -13.107 -3.051 3.058 1.00 97.19 88 ALA A CA 1
ATOM 656 C C . ALA A 1 88 ? -12.816 -1.577 2.718 1.00 97.19 88 ALA A C 1
ATOM 658 O O . ALA A 1 88 ? -12.599 -1.232 1.556 1.00 97.19 88 ALA A O 1
ATOM 659 N N . SER A 1 89 ? -12.736 -0.718 3.740 1.00 97.44 89 SER A N 1
ATOM 660 C CA . SER A 1 89 ? -12.399 0.702 3.569 1.00 97.44 89 SER A CA 1
ATOM 661 C C . SER A 1 89 ? -10.980 0.899 3.021 1.00 97.44 89 SER A C 1
ATOM 663 O O . SER A 1 89 ? -10.770 1.704 2.117 1.00 97.44 89 SER A O 1
ATOM 665 N N . LEU A 1 90 ? -10.002 0.140 3.526 1.00 97.50 90 LEU A N 1
ATOM 666 C CA . LEU A 1 90 ? -8.620 0.170 3.042 1.00 97.50 90 LEU A CA 1
ATOM 667 C C . LEU A 1 90 ? -8.510 -0.348 1.605 1.00 97.50 90 LEU A C 1
ATOM 669 O O . LEU A 1 90 ? -7.816 0.258 0.792 1.00 97.50 90 LEU A O 1
ATOM 673 N N . ALA A 1 91 ? -9.216 -1.429 1.269 1.00 96.44 91 ALA A N 1
ATOM 674 C CA . ALA A 1 91 ? -9.246 -1.983 -0.081 1.00 96.44 91 ALA A CA 1
ATOM 675 C C . ALA A 1 91 ? -9.822 -0.979 -1.097 1.00 96.44 91 ALA A C 1
ATOM 677 O O . ALA A 1 91 ? -9.302 -0.857 -2.206 1.00 96.44 91 ALA A O 1
ATOM 678 N N . ALA A 1 92 ? -10.825 -0.187 -0.702 1.00 96.44 92 ALA A N 1
ATOM 679 C CA . ALA A 1 92 ? -11.407 0.865 -1.537 1.00 96.44 92 ALA A CA 1
ATOM 680 C C . ALA A 1 92 ? -10.434 2.023 -1.860 1.00 96.44 92 ALA A C 1
ATOM 682 O O . ALA A 1 92 ? -10.648 2.765 -2.826 1.00 96.44 92 ALA A O 1
ATOM 683 N N . LEU A 1 93 ? -9.325 2.165 -1.120 1.00 96.69 93 LEU A N 1
ATOM 684 C CA . LEU A 1 93 ? -8.272 3.127 -1.467 1.00 96.69 93 LEU A CA 1
ATOM 685 C C . LEU A 1 93 ? -7.540 2.741 -2.756 1.00 96.69 93 LEU A C 1
ATOM 687 O O . LEU A 1 93 ? -7.074 3.628 -3.468 1.00 96.69 93 LEU A O 1
ATOM 691 N N . LEU A 1 94 ? -7.442 1.447 -3.079 1.00 94.44 94 LEU A N 1
ATOM 692 C CA . LEU A 1 94 ? -6.704 0.969 -4.250 1.00 94.44 94 LEU A CA 1
ATOM 693 C C . LEU A 1 94 ? -7.244 1.548 -5.567 1.00 94.44 94 LEU A C 1
ATOM 695 O O . LEU A 1 94 ? -6.471 2.234 -6.233 1.00 94.44 94 LEU A O 1
ATOM 699 N N . PRO A 1 95 ? -8.529 1.378 -5.939 1.00 93.12 95 PRO A N 1
ATOM 700 C CA . PRO A 1 95 ? -9.060 1.959 -7.176 1.00 93.12 95 PRO A CA 1
ATOM 701 C C . PRO A 1 95 ? -9.131 3.494 -7.141 1.00 93.12 95 PRO A C 1
ATOM 703 O O . PRO A 1 95 ? -9.163 4.134 -8.189 1.00 93.12 95 PRO A O 1
ATOM 706 N N . THR A 1 96 ? -9.137 4.097 -5.948 1.00 93.38 96 THR A N 1
ATOM 707 C CA . THR A 1 96 ? -9.127 5.558 -5.782 1.00 93.38 96 THR A CA 1
ATOM 708 C C . THR A 1 96 ? -7.742 6.148 -6.070 1.00 93.38 96 THR A C 1
ATOM 710 O O . THR A 1 96 ? -7.616 7.226 -6.650 1.00 93.38 96 THR A O 1
ATOM 713 N N . ILE A 1 97 ? -6.677 5.452 -5.665 1.00 95.19 97 ILE A N 1
ATOM 714 C CA . ILE A 1 97 ? -5.293 5.922 -5.797 1.00 95.19 97 ILE A CA 1
ATOM 715 C C . ILE A 1 97 ? -4.683 5.453 -7.118 1.00 95.19 97 ILE A C 1
ATOM 717 O O . ILE A 1 97 ? -4.043 6.247 -7.815 1.00 95.19 97 ILE A O 1
ATOM 721 N N . PHE A 1 98 ? -4.869 4.186 -7.478 1.00 91.88 98 PHE A N 1
ATOM 722 C CA . PHE A 1 98 ? -4.343 3.580 -8.695 1.00 91.88 98 PHE A CA 1
ATOM 723 C C . PHE A 1 98 ? -5.424 3.567 -9.766 1.00 91.88 98 PHE A C 1
ATOM 725 O O . PHE A 1 98 ? -6.508 3.023 -9.574 1.00 91.88 98 PHE A O 1
ATOM 732 N N . ARG A 1 99 ? -5.118 4.162 -10.922 1.00 85.31 99 ARG A N 1
ATOM 733 C CA . ARG A 1 99 ? -6.029 4.119 -12.062 1.00 85.31 99 ARG A CA 1
ATOM 734 C C . ARG A 1 99 ? -6.112 2.679 -12.556 1.00 85.31 99 ARG A C 1
ATOM 736 O O . ARG A 1 99 ? -5.106 2.121 -12.984 1.00 85.31 99 ARG A O 1
ATOM 743 N N . VAL A 1 100 ? -7.310 2.111 -12.536 1.00 80.00 100 VAL A N 1
ATOM 744 C CA . VAL A 1 100 ? -7.572 0.811 -13.153 1.00 80.00 100 VAL A CA 1
ATOM 745 C C . VAL A 1 100 ? -7.603 1.005 -14.668 1.00 80.00 100 VAL A C 1
ATOM 747 O O . VAL A 1 100 ? -8.338 1.853 -15.182 1.00 80.00 100 VAL A O 1
ATOM 750 N N . SER A 1 101 ? -6.772 0.256 -15.390 1.00 71.75 101 SER A N 1
ATOM 751 C CA . SER A 1 101 ? -6.824 0.230 -16.850 1.00 71.75 101 SER A CA 1
ATOM 752 C C . SER A 1 101 ? -8.155 -0.367 -17.297 1.00 71.75 101 SER A C 1
ATOM 754 O O . SER A 1 101 ? -8.561 -1.427 -16.825 1.00 71.75 101 SER A O 1
ATOM 756 N N . GLY A 1 102 ? -8.847 0.326 -18.199 1.00 70.56 102 GLY A N 1
ATOM 757 C CA . GLY A 1 102 ? -10.043 -0.216 -18.836 1.00 70.56 102 GLY A CA 1
ATOM 758 C C . GLY A 1 102 ? -9.676 -1.278 -19.876 1.00 70.56 102 GLY A C 1
ATOM 759 O O . GLY A 1 102 ? -8.558 -1.256 -20.399 1.00 70.56 102 GLY A O 1
ATOM 760 N N . PRO A 1 103 ? -10.604 -2.187 -20.215 1.00 74.31 103 PRO A N 1
ATOM 761 C CA . PRO A 1 103 ? -10.397 -3.117 -21.316 1.00 74.31 103 PRO A CA 1
ATOM 762 C C . PRO A 1 103 ? -10.116 -2.349 -22.614 1.00 74.31 103 PRO A C 1
ATOM 764 O O . PRO A 1 103 ? -10.750 -1.325 -22.896 1.00 74.31 103 PRO A O 1
ATOM 767 N N . VAL A 1 104 ? -9.166 -2.847 -23.411 1.00 76.31 104 VAL A N 1
ATOM 768 C CA . VAL A 1 104 ? -8.872 -2.297 -24.739 1.00 76.31 104 VAL A CA 1
ATOM 769 C C . VAL A 1 104 ? -10.105 -2.508 -25.611 1.00 76.31 104 VAL A C 1
ATOM 771 O O . VAL A 1 104 ? -10.437 -3.634 -25.977 1.00 76.31 104 VAL A O 1
ATOM 774 N N . ARG A 1 105 ? -10.810 -1.423 -25.940 1.00 73.88 105 ARG A N 1
ATOM 775 C CA . ARG A 1 105 ? -11.888 -1.463 -26.931 1.00 73.88 105 ARG A CA 1
ATOM 776 C C . ARG A 1 105 ? -11.233 -1.580 -28.305 1.00 73.88 105 ARG A C 1
ATOM 778 O O . ARG A 1 105 ? -10.758 -0.579 -28.839 1.00 73.88 105 ARG A O 1
ATOM 785 N N . ALA A 1 106 ? -11.149 -2.797 -28.842 1.00 71.81 106 ALA A N 1
ATOM 786 C CA . ALA A 1 106 ? -10.726 -3.007 -30.221 1.00 71.81 106 ALA A CA 1
ATOM 787 C C . ALA A 1 106 ? -11.657 -2.197 -31.135 1.00 71.81 106 ALA A C 1
ATOM 789 O O . ALA A 1 106 ? -12.880 -2.305 -31.031 1.00 71.81 106 ALA A O 1
ATOM 790 N N . LYS A 1 107 ? -11.092 -1.331 -31.980 1.00 64.56 107 LYS A N 1
ATOM 791 C CA . LYS A 1 107 ? -11.881 -0.620 -32.987 1.00 64.56 107 LYS A CA 1
ATOM 792 C C . LYS A 1 107 ? -12.304 -1.649 -34.031 1.00 64.56 107 LYS A C 1
ATOM 794 O O . LYS A 1 107 ? -11.447 -2.183 -34.727 1.00 64.56 107 LYS A O 1
ATOM 799 N N . THR A 1 108 ? -13.597 -1.939 -34.117 1.00 57.06 108 THR A N 1
ATOM 800 C CA . THR A 1 108 ? -14.156 -2.689 -35.242 1.00 57.06 108 THR A CA 1
ATOM 801 C C . THR A 1 108 ? -13.987 -1.823 -36.486 1.00 57.06 108 THR A C 1
ATOM 803 O O . THR A 1 108 ? -14.640 -0.789 -36.607 1.00 57.06 108 THR A O 1
ATOM 806 N N . THR A 1 109 ? -13.048 -2.183 -37.358 1.00 59.31 109 THR A N 1
ATOM 807 C CA . THR A 1 109 ? -12.920 -1.568 -38.680 1.00 59.31 109 THR A CA 1
ATOM 808 C C . THR A 1 109 ? -14.159 -1.963 -39.479 1.00 59.31 109 THR A C 1
ATOM 810 O O . THR A 1 109 ? -14.400 -3.155 -39.669 1.00 59.31 109 THR A O 1
ATOM 813 N N . GLN A 1 110 ? -14.969 -0.971 -39.847 1.00 44.47 110 GLN A N 1
ATOM 814 C CA . GLN A 1 110 ? -16.104 -1.117 -40.755 1.00 44.47 110 GLN A CA 1
ATOM 815 C C . GLN A 1 110 ? -15.667 -0.744 -42.169 1.00 44.47 110 GLN A C 1
ATOM 817 O O . GLN A 1 110 ? -14.835 0.188 -42.280 1.00 44.47 110 GLN A O 1
#

pLDDT: mean 88.08, std 10.96, range [44.47, 97.5]

Secondary structure (DSSP, 8-state):
--TTSHHHHHHHHHHHHHHHTT--EEEEETTS-SS--TT--HHHHHHHHHHHHHHHHHHHHHHTTSSS----EEEEE--TT--HHHHHHHHHHHHHHSPPPPP-------

Sequence (110 aa):
MTSRHPAILGLRNILKAACCNDVTSIAFPLLLKHELTEEMTAAWCMRRAELVLKCVKGFVLEASGGGGADLRTLCATVPPDIRPALFASLAALLPTIFRVSGPVRAKTTQ

Radius of gyration: 16.25 Å; chains: 1; bounding box: 34×23×61 Å

Foldseek 3Di:
DACPDPLNVVVLVVVVVCQQVVNQEDEDALQSDQDDDPVCDLVNSQVSNLRSLLSVVVSLVVCVVPPGHRRHYYHHDYHPPDDPVSVVVSVVSCVVRDPDDDPPPPPDDD